Protein AF-A0A7K1LB92-F1 (afdb_monomer_lite)

Foldseek 3Di:
DWQVVVQPDFFLFWKAFPVRFIWTFLDDDDQWTWTAHPVLDIDIDNTGPIDGDPDLAAADDQFDPPDAAKEKEKHFYTPVQLVVCVVPDVPSSSQRNWIFIFIDHNRGTDHTPGTDPPPPQHSDPVSRLVVNVVVCVVVVHHYDYRPPDD

Organism: NCBI:txid2678616

Radius of gyration: 15.6 Å; chains: 1; bounding box: 41×32×36 Å

pLDDT: mean 86.42, std 10.8, range [35.28, 98.0]

Sequence (150 aa):
MDLQDLKQLPEGTQLRTTKKEIVTLAGFVRSVVIVRHADGGTREYRSVSLHHVTDVHPLITRERAGLTGHTVTVERVGRDAARQFAGTVPNWEGLIGRLAVVERTDGRLGKVCDVAGVNGLGDGEDDVVFAASSVACAYGARYVPTGTLT

Structure (mmCIF, N/CA/C/O backbone):
data_AF-A0A7K1LB92-F1
#
_entry.id   AF-A0A7K1LB92-F1
#
loop_
_atom_site.group_PDB
_atom_site.id
_atom_site.type_symbol
_atom_site.label_atom_id
_atom_site.label_alt_id
_atom_site.label_comp_id
_atom_site.label_asym_id
_atom_site.label_entity_id
_atom_site.label_seq_id
_atom_site.pdbx_PDB_ins_code
_atom_site.Cartn_x
_atom_site.Cartn_y
_atom_site.Cartn_z
_atom_site.occupancy
_atom_site.B_iso_or_equiv
_atom_site.auth_seq_id
_atom_site.auth_comp_id
_atom_site.auth_asym_id
_atom_site.auth_atom_id
_atom_site.pdbx_PDB_model_num
ATOM 1 N N . MET A 1 1 ? 23.064 -5.788 1.036 1.00 74.00 1 MET A N 1
ATOM 2 C CA . MET A 1 1 ? 22.560 -7.114 1.442 1.00 74.00 1 MET A CA 1
ATOM 3 C C . MET A 1 1 ? 22.771 -8.074 0.285 1.00 74.00 1 MET A C 1
ATOM 5 O O . MET A 1 1 ? 23.019 -7.592 -0.823 1.00 74.00 1 MET A O 1
ATOM 9 N N . ASP A 1 2 ? 22.747 -9.379 0.522 1.00 79.69 2 ASP A N 1
ATOM 10 C CA . ASP A 1 2 ? 22.884 -10.355 -0.559 1.00 79.69 2 ASP A CA 1
ATOM 11 C C . ASP A 1 2 ? 21.525 -10.695 -1.209 1.00 79.69 2 ASP A C 1
ATOM 13 O O . ASP A 1 2 ? 20.481 -10.126 -0.876 1.00 79.69 2 ASP A O 1
ATOM 17 N N . LEU A 1 3 ? 21.531 -11.589 -2.201 1.00 79.88 3 LEU A N 1
ATOM 18 C CA . LEU A 1 3 ? 20.306 -12.000 -2.893 1.00 79.88 3 LEU A CA 1
ATOM 19 C C . LEU A 1 3 ? 19.349 -12.795 -1.986 1.00 79.88 3 LEU A C 1
ATOM 21 O O . LEU A 1 3 ? 18.140 -12.749 -2.208 1.00 79.88 3 LEU A O 1
ATOM 25 N N . GLN A 1 4 ? 19.863 -13.545 -1.010 1.00 82.75 4 GLN A N 1
ATOM 26 C CA . GLN A 1 4 ? 19.035 -14.321 -0.086 1.00 82.75 4 GLN A CA 1
ATOM 27 C C . GLN A 1 4 ? 18.314 -13.399 0.889 1.00 82.75 4 GLN A C 1
ATOM 29 O O . GLN A 1 4 ? 17.116 -13.578 1.099 1.00 82.75 4 GLN A O 1
ATOM 34 N N . ASP A 1 5 ? 18.998 -12.370 1.387 1.00 83.44 5 ASP A N 1
ATOM 35 C CA . ASP A 1 5 ? 18.387 -11.338 2.218 1.00 83.44 5 ASP A CA 1
ATOM 36 C C . ASP A 1 5 ? 17.255 -10.628 1.457 1.00 83.44 5 ASP A C 1
ATOM 38 O O . ASP A 1 5 ? 16.163 -10.433 1.990 1.00 83.44 5 ASP A O 1
ATOM 42 N N . LEU A 1 6 ? 17.485 -10.267 0.185 1.00 82.25 6 LEU A N 1
ATOM 43 C CA . LEU A 1 6 ? 16.469 -9.614 -0.650 1.00 82.25 6 LEU A CA 1
ATOM 44 C C . LEU A 1 6 ? 15.226 -10.489 -0.827 1.00 82.25 6 LEU A C 1
ATOM 46 O O . LEU A 1 6 ? 14.116 -9.967 -0.796 1.00 82.25 6 LEU A O 1
ATOM 50 N N . LYS A 1 7 ? 15.390 -11.808 -0.986 1.00 84.31 7 LYS A N 1
ATOM 51 C CA . LYS A 1 7 ? 14.270 -12.751 -1.151 1.00 84.31 7 LYS A CA 1
ATOM 52 C C . LYS A 1 7 ? 13.363 -12.854 0.073 1.00 84.31 7 LYS A C 1
ATOM 54 O O . LYS A 1 7 ? 12.235 -13.312 -0.072 1.00 84.31 7 LYS A O 1
ATOM 59 N N . GLN A 1 8 ? 13.841 -12.448 1.249 1.00 86.31 8 GLN A N 1
ATOM 60 C CA . GLN A 1 8 ? 13.019 -12.380 2.460 1.00 86.31 8 GLN A CA 1
ATOM 61 C C . GLN A 1 8 ? 12.187 -11.096 2.530 1.00 86.31 8 GLN A C 1
ATOM 63 O O . GLN A 1 8 ? 11.262 -11.009 3.337 1.00 86.31 8 GLN A O 1
ATOM 68 N N . LEU A 1 9 ? 12.502 -10.090 1.708 1.00 86.62 9 LEU A N 1
ATOM 69 C CA . LEU A 1 9 ? 11.738 -8.855 1.680 1.00 86.62 9 LEU A CA 1
ATOM 70 C C . LEU A 1 9 ? 10.450 -9.043 0.871 1.00 86.62 9 LEU A C 1
ATOM 72 O O . LEU A 1 9 ? 10.479 -9.598 -0.231 1.00 86.62 9 LEU A O 1
ATOM 76 N N . PRO A 1 10 ? 9.314 -8.537 1.370 1.00 88.12 10 PRO A N 1
ATOM 77 C CA . PRO A 1 10 ? 8.074 -8.542 0.612 1.00 88.12 10 PRO A CA 1
ATOM 78 C C . PRO A 1 10 ? 8.157 -7.619 -0.611 1.00 88.12 10 PRO A C 1
ATOM 80 O O . PRO A 1 10 ? 8.810 -6.573 -0.599 1.00 88.12 10 PRO A O 1
ATOM 83 N N . GLU A 1 11 ? 7.436 -7.965 -1.674 1.00 88.69 11 GLU A N 1
ATOM 84 C CA . GLU A 1 11 ? 7.243 -7.052 -2.802 1.00 88.69 11 GLU A CA 1
ATOM 85 C C . GLU A 1 11 ? 6.529 -5.764 -2.369 1.00 88.69 11 GLU A C 1
ATOM 87 O O . GLU A 1 11 ? 5.696 -5.769 -1.462 1.00 88.69 11 GLU A O 1
ATOM 92 N N . GLY A 1 12 ? 6.854 -4.650 -3.024 1.00 87.06 12 GLY A N 1
ATOM 93 C CA . GLY A 1 12 ? 6.447 -3.312 -2.591 1.00 87.06 12 GLY A CA 1
ATOM 94 C C . GLY A 1 12 ? 7.418 -2.674 -1.589 1.00 87.06 12 GLY A C 1
ATOM 95 O O . GLY A 1 12 ? 7.255 -1.508 -1.235 1.00 87.06 12 GLY A O 1
ATOM 96 N N . THR A 1 13 ? 8.441 -3.404 -1.128 1.00 88.00 13 THR A N 1
ATOM 97 C CA . THR A 1 13 ? 9.513 -2.842 -0.291 1.00 88.00 13 THR A CA 1
ATOM 98 C C . THR A 1 13 ? 10.335 -1.821 -1.071 1.00 88.00 13 THR A C 1
ATOM 100 O O . THR A 1 13 ? 10.787 -2.112 -2.180 1.00 88.00 13 THR A O 1
ATOM 103 N N . GLN A 1 14 ? 10.583 -0.650 -0.480 1.00 87.44 14 GLN A N 1
ATOM 104 C CA . GLN A 1 14 ? 11.520 0.314 -1.047 1.00 87.44 14 GLN A CA 1
ATOM 105 C C . GLN A 1 14 ? 12.972 -0.119 -0.820 1.00 87.44 14 GLN A C 1
ATOM 107 O O . GLN A 1 14 ? 13.399 -0.470 0.282 1.00 87.44 14 GLN A O 1
ATOM 112 N N . LEU A 1 15 ? 13.747 -0.056 -1.892 1.00 86.56 15 LEU A N 1
ATOM 113 C CA . LEU A 1 15 ? 15.166 -0.357 -1.940 1.00 86.56 15 LEU A CA 1
ATOM 114 C C . LEU A 1 15 ? 15.916 0.860 -2.475 1.00 86.56 15 LEU A C 1
ATOM 116 O O . LEU A 1 15 ? 15.406 1.621 -3.294 1.00 86.56 15 LEU A O 1
ATOM 120 N N . ARG A 1 16 ? 17.165 1.019 -2.050 1.00 85.50 16 ARG A N 1
ATOM 121 C CA . ARG A 1 16 ? 18.080 2.035 -2.565 1.00 85.50 16 ARG A CA 1
ATOM 122 C C . ARG A 1 16 ? 19.151 1.388 -3.422 1.00 85.50 16 ARG A C 1
ATOM 124 O O . ARG A 1 16 ? 19.831 0.464 -2.972 1.00 85.50 16 ARG A O 1
ATOM 131 N N . THR A 1 17 ? 19.316 1.897 -4.639 1.00 82.19 17 THR A N 1
ATOM 132 C CA . THR A 1 17 ? 20.413 1.514 -5.536 1.00 82.19 17 THR A CA 1
ATOM 133 C C . THR A 1 17 ? 21.722 2.184 -5.110 1.00 82.19 17 THR A C 1
ATOM 135 O O . THR A 1 17 ? 21.734 3.162 -4.361 1.00 82.19 17 THR A O 1
ATOM 138 N N . THR A 1 18 ? 22.856 1.716 -5.633 1.00 78.31 18 THR A N 1
ATOM 139 C CA . THR A 1 18 ? 24.170 2.352 -5.404 1.00 78.31 18 THR A CA 1
ATOM 140 C C . THR A 1 18 ? 24.257 3.775 -5.961 1.00 78.31 18 THR A C 1
ATOM 142 O O . THR A 1 18 ? 25.038 4.583 -5.465 1.00 78.31 18 THR A O 1
ATOM 145 N N . LYS A 1 19 ? 23.410 4.116 -6.941 1.00 82.69 19 LYS A N 1
ATOM 146 C CA . LYS A 1 19 ? 23.237 5.482 -7.458 1.00 82.69 19 LYS A CA 1
ATOM 147 C C . LYS A 1 19 ? 22.337 6.351 -6.571 1.00 82.69 19 LYS A C 1
ATOM 149 O O . LYS A 1 19 ? 22.018 7.471 -6.947 1.00 82.69 19 LYS A O 1
ATOM 154 N N . LYS A 1 20 ? 21.953 5.848 -5.391 1.00 80.12 20 LYS A N 1
ATOM 155 C CA . LYS A 1 20 ? 21.035 6.475 -4.428 1.00 80.12 20 LYS A CA 1
ATOM 156 C C . L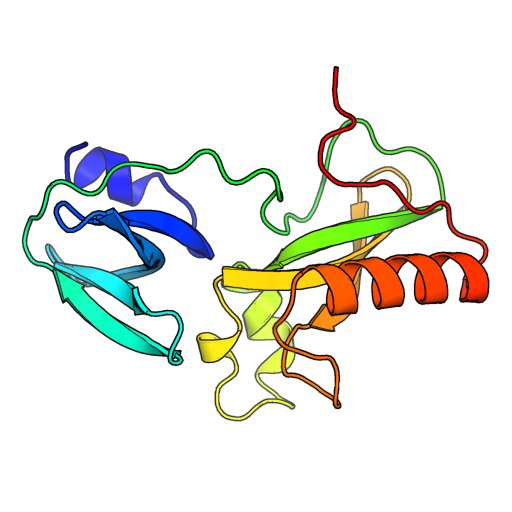YS A 1 20 ? 19.608 6.666 -4.951 1.00 80.12 20 LYS A C 1
ATOM 158 O O . LYS A 1 20 ? 18.836 7.395 -4.337 1.00 80.12 20 LYS A O 1
ATOM 163 N N . GLU A 1 21 ? 19.238 5.983 -6.030 1.00 83.06 21 GLU A N 1
ATOM 164 C CA . GLU A 1 21 ? 17.861 5.978 -6.528 1.00 83.06 21 GLU A CA 1
ATOM 165 C C . GLU A 1 21 ? 17.000 5.098 -5.617 1.00 83.06 21 GLU A C 1
ATOM 167 O O . GLU A 1 21 ? 17.440 4.022 -5.200 1.00 83.06 21 GLU A O 1
ATOM 172 N N . ILE A 1 22 ? 15.782 5.549 -5.318 1.00 84.12 22 ILE A N 1
ATOM 173 C CA . ILE A 1 22 ? 14.775 4.740 -4.633 1.00 84.12 22 ILE A CA 1
ATOM 174 C C . ILE A 1 22 ? 13.999 3.959 -5.689 1.00 84.12 22 ILE A C 1
ATOM 176 O O . ILE A 1 22 ? 13.482 4.529 -6.649 1.00 84.12 22 ILE A O 1
ATOM 180 N N . VAL A 1 23 ? 13.948 2.645 -5.518 1.00 86.62 23 VAL A N 1
ATOM 181 C CA . VAL A 1 23 ? 13.220 1.710 -6.376 1.00 86.62 23 VAL A CA 1
ATOM 182 C C . VAL A 1 23 ? 12.363 0.798 -5.509 1.00 86.62 23 VAL A C 1
ATOM 184 O O . VAL A 1 23 ? 12.619 0.631 -4.322 1.00 86.62 23 VAL A O 1
ATOM 187 N N . THR A 1 24 ? 11.349 0.181 -6.094 1.00 89.25 24 THR A N 1
ATOM 188 C CA . THR A 1 24 ? 10.462 -0.755 -5.397 1.00 89.25 24 THR A CA 1
ATOM 189 C C . THR A 1 24 ? 10.815 -2.185 -5.776 1.00 89.25 24 THR A C 1
ATOM 191 O O . THR A 1 24 ? 10.948 -2.484 -6.959 1.00 89.25 24 THR A O 1
ATOM 194 N N . LEU A 1 25 ? 10.919 -3.098 -4.812 1.00 88.31 25 LEU A N 1
ATOM 195 C CA . LEU A 1 25 ? 11.026 -4.529 -5.089 1.00 88.31 25 LEU A CA 1
ATOM 196 C C . LEU A 1 25 ? 9.742 -5.029 -5.764 1.00 88.31 25 LEU A C 1
ATOM 198 O O . LEU A 1 25 ? 8.670 -4.996 -5.163 1.00 88.31 25 LEU A O 1
ATOM 202 N N . ALA A 1 26 ? 9.851 -5.503 -7.002 1.00 87.25 26 ALA A N 1
ATOM 203 C CA . ALA A 1 26 ? 8.722 -6.002 -7.786 1.00 87.25 26 ALA A CA 1
ATOM 204 C C . ALA A 1 26 ? 8.697 -7.534 -7.902 1.00 87.25 26 ALA A C 1
ATOM 206 O O . ALA A 1 26 ? 7.697 -8.089 -8.347 1.00 87.25 26 ALA A O 1
ATOM 207 N N . GLY A 1 27 ? 9.780 -8.215 -7.515 1.00 87.31 27 GLY A N 1
ATOM 208 C CA . GLY A 1 27 ? 9.832 -9.671 -7.427 1.00 87.31 27 GLY A CA 1
ATOM 209 C C . GLY A 1 27 ? 11.189 -10.250 -7.814 1.00 87.31 27 GLY A C 1
ATOM 210 O O . GLY A 1 27 ? 12.204 -9.551 -7.861 1.00 87.31 27 GLY A O 1
ATOM 211 N N . PHE A 1 28 ? 11.193 -11.550 -8.108 1.00 86.31 28 PHE A N 1
ATOM 212 C CA . PHE A 1 28 ? 12.392 -12.306 -8.463 1.00 86.31 28 PHE A CA 1
ATOM 213 C C . PHE A 1 28 ? 12.119 -13.272 -9.612 1.00 86.31 28 PHE A C 1
ATOM 215 O O . PHE A 1 28 ? 11.088 -13.941 -9.641 1.00 86.31 28 PHE A O 1
ATOM 222 N N . VAL A 1 29 ? 13.095 -13.424 -10.508 1.00 83.75 29 VAL A N 1
ATOM 223 C CA . VAL A 1 29 ? 13.119 -14.490 -11.518 1.00 83.75 29 VAL A CA 1
ATOM 224 C C . VAL A 1 29 ? 14.479 -15.172 -11.470 1.00 83.75 29 VAL A C 1
ATOM 226 O O . VAL A 1 29 ? 15.503 -14.579 -11.794 1.00 83.75 29 VAL A O 1
ATOM 229 N N . ARG A 1 30 ? 14.509 -16.449 -11.070 1.00 82.75 30 ARG A N 1
ATOM 230 C CA . ARG A 1 30 ? 15.749 -17.228 -10.883 1.00 82.75 30 ARG A CA 1
ATOM 231 C C . ARG A 1 30 ? 16.736 -16.511 -9.940 1.00 82.75 30 ARG A C 1
ATOM 233 O O . ARG A 1 30 ? 16.515 -16.463 -8.730 1.00 82.75 30 ARG A O 1
ATOM 240 N N . SER A 1 31 ? 17.824 -15.977 -10.490 1.00 81.88 31 SER A N 1
ATOM 241 C CA . SER A 1 31 ? 18.875 -15.227 -9.796 1.00 81.88 31 SER A CA 1
ATOM 242 C C . SER A 1 31 ? 18.828 -13.723 -10.103 1.00 81.88 31 SER A C 1
ATOM 244 O O . SER A 1 31 ? 19.832 -13.036 -9.958 1.00 81.88 31 SER A O 1
ATOM 246 N N . VAL A 1 32 ? 17.690 -13.224 -10.587 1.00 84.88 32 VAL A N 1
ATOM 247 C CA . VAL A 1 32 ? 17.480 -11.833 -10.995 1.00 84.88 32 VAL A CA 1
ATOM 248 C C . VAL A 1 32 ? 16.449 -11.188 -10.081 1.00 84.88 32 VAL A C 1
ATOM 250 O O . VAL A 1 32 ? 15.380 -11.751 -9.846 1.00 84.88 32 VAL A O 1
ATOM 253 N N . VAL A 1 33 ? 16.775 -10.001 -9.580 1.00 87.00 33 VAL A N 1
ATOM 254 C CA . VAL A 1 33 ? 15.861 -9.128 -8.842 1.00 87.00 33 VAL A CA 1
ATOM 255 C C . VAL A 1 33 ? 15.153 -8.227 -9.837 1.00 87.00 33 VAL A C 1
ATOM 257 O O . VAL A 1 33 ? 15.807 -7.577 -10.654 1.00 87.00 33 VAL A O 1
ATOM 260 N N . ILE A 1 34 ? 13.831 -8.170 -9.762 1.00 88.25 34 ILE A N 1
ATOM 261 C CA . ILE A 1 34 ? 13.028 -7.231 -10.536 1.00 88.25 34 ILE A CA 1
ATOM 262 C C . ILE A 1 34 ? 12.699 -6.064 -9.617 1.00 88.25 34 ILE A C 1
ATOM 264 O O . ILE A 1 34 ? 12.129 -6.248 -8.540 1.00 88.25 34 ILE A O 1
ATOM 268 N N . VAL A 1 35 ? 13.049 -4.856 -10.042 1.00 88.75 35 VAL A N 1
ATOM 269 C CA . VAL A 1 35 ? 12.669 -3.625 -9.346 1.00 88.75 35 VAL A CA 1
ATOM 270 C C . VAL A 1 35 ? 11.825 -2.749 -10.258 1.00 88.75 35 VAL A C 1
ATOM 272 O O . VAL A 1 35 ? 11.955 -2.805 -11.480 1.00 88.75 35 VAL A O 1
ATOM 275 N N . ARG A 1 36 ? 10.968 -1.928 -9.661 1.00 87.94 36 ARG A N 1
ATOM 276 C CA . ARG A 1 36 ? 10.161 -0.916 -10.334 1.00 87.94 36 ARG A CA 1
ATOM 277 C C . ARG A 1 36 ? 10.673 0.475 -9.979 1.00 87.94 36 ARG A C 1
ATOM 279 O O . ARG A 1 36 ? 10.925 0.766 -8.810 1.00 87.94 36 ARG A O 1
ATOM 286 N N . HIS A 1 37 ? 10.837 1.315 -10.988 1.00 83.62 37 HIS A N 1
ATOM 287 C CA . HIS A 1 37 ? 11.217 2.715 -10.849 1.00 83.62 37 HIS A CA 1
ATOM 288 C C . HIS A 1 37 ? 9.981 3.598 -10.626 1.00 83.62 37 HIS A C 1
ATOM 290 O O . HIS A 1 37 ? 8.848 3.167 -10.834 1.00 83.62 37 HIS A O 1
ATOM 296 N N . ALA A 1 38 ? 10.202 4.844 -10.200 1.00 72.69 38 ALA A N 1
ATOM 297 C CA . ALA A 1 38 ? 9.127 5.811 -9.967 1.00 72.69 38 ALA A CA 1
ATOM 298 C C . ALA A 1 38 ? 8.288 6.103 -11.229 1.00 72.69 38 ALA A C 1
ATOM 300 O O . ALA A 1 38 ? 7.109 6.413 -11.118 1.00 72.69 38 ALA A O 1
ATOM 301 N N . ASP A 1 39 ? 8.867 5.937 -12.422 1.00 74.81 39 ASP A N 1
ATOM 302 C CA . ASP A 1 39 ? 8.174 6.063 -13.713 1.00 74.81 39 ASP A CA 1
ATOM 303 C C . ASP A 1 39 ? 7.263 4.861 -14.052 1.00 74.81 39 ASP A C 1
ATOM 305 O O . ASP A 1 39 ? 6.639 4.825 -15.110 1.00 74.81 39 ASP A O 1
ATOM 309 N N . GL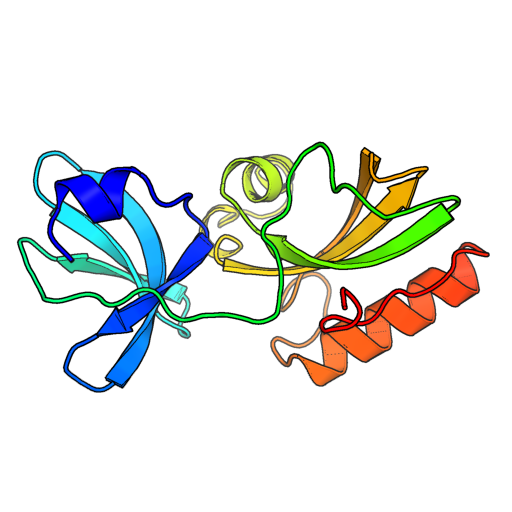Y A 1 40 ? 7.189 3.859 -13.169 1.00 73.06 40 GLY A N 1
ATOM 310 C CA . GLY A 1 40 ? 6.427 2.628 -13.367 1.00 73.06 40 GLY A CA 1
ATOM 311 C C . GLY A 1 40 ? 7.152 1.563 -14.196 1.00 73.06 40 GLY A C 1
ATOM 312 O O . GLY A 1 40 ? 6.679 0.426 -14.260 1.00 73.06 40 GLY A O 1
ATOM 313 N N . GLY A 1 41 ? 8.309 1.882 -14.778 1.00 82.75 41 GLY A N 1
ATOM 314 C CA . GLY A 1 41 ? 9.135 0.952 -15.535 1.00 82.75 41 GLY A CA 1
ATOM 315 C C . GLY A 1 41 ? 9.811 -0.083 -14.637 1.00 82.75 41 GLY A C 1
ATOM 316 O O . GLY A 1 41 ? 10.282 0.222 -13.540 1.00 82.75 41 GLY A O 1
ATOM 317 N N . THR A 1 42 ? 9.890 -1.328 -15.103 1.00 87.31 42 THR A N 1
ATOM 318 C CA . THR A 1 42 ? 10.594 -2.407 -14.397 1.00 87.31 42 THR A CA 1
ATOM 319 C C . THR A 1 42 ? 11.975 -2.655 -14.986 1.00 87.31 42 THR A C 1
ATOM 321 O O . THR A 1 42 ? 12.155 -2.621 -16.204 1.00 87.31 42 THR A O 1
ATOM 324 N N . ARG A 1 43 ? 12.952 -2.963 -14.132 1.00 87.19 43 ARG A N 1
ATOM 325 C CA . ARG A 1 43 ? 14.299 -3.372 -14.538 1.00 87.19 43 ARG A CA 1
ATOM 326 C C . ARG A 1 43 ? 14.770 -4.600 -13.776 1.00 87.19 43 ARG A C 1
ATOM 328 O O . ARG A 1 43 ? 14.430 -4.813 -12.615 1.00 87.19 43 ARG A O 1
ATOM 335 N N . GLU A 1 44 ? 15.597 -5.377 -14.459 1.00 87.81 44 GLU A N 1
ATOM 336 C CA . GLU A 1 44 ? 16.216 -6.596 -13.960 1.00 87.81 44 GLU A CA 1
ATOM 337 C C . GLU A 1 44 ? 17.644 -6.339 -13.471 1.00 87.81 44 GLU A C 1
ATOM 339 O O . GLU A 1 44 ? 18.465 -5.743 -14.170 1.00 87.81 44 GLU A O 1
ATOM 344 N N . TYR A 1 45 ? 17.966 -6.847 -12.284 1.00 77.50 45 TYR A N 1
ATOM 345 C CA . TYR A 1 45 ? 19.276 -6.722 -11.657 1.00 77.50 45 TYR A CA 1
ATOM 346 C C . TYR A 1 45 ? 19.799 -8.105 -11.261 1.00 77.50 45 TYR A C 1
ATOM 348 O O . TYR A 1 45 ? 19.198 -8.803 -10.448 1.00 77.50 45 TYR A O 1
ATOM 356 N N . ARG A 1 46 ? 20.936 -8.518 -11.835 1.00 70.31 46 ARG A N 1
ATOM 357 C CA . ARG A 1 46 ? 21.543 -9.846 -11.590 1.00 70.31 46 ARG A CA 1
ATOM 358 C C . ARG A 1 46 ? 22.302 -9.947 -10.267 1.00 70.31 46 ARG A C 1
ATOM 360 O O . ARG A 1 46 ? 22.401 -11.028 -9.705 1.00 70.31 46 ARG A O 1
ATOM 367 N N . SER A 1 47 ? 22.828 -8.829 -9.782 1.00 61.31 47 SER A N 1
ATOM 368 C CA . SER A 1 47 ? 23.468 -8.696 -8.471 1.00 61.31 47 SER A CA 1
ATOM 369 C C . SER A 1 47 ? 23.917 -7.246 -8.325 1.00 61.31 47 SER A C 1
ATOM 371 O O . SER A 1 47 ? 24.899 -6.839 -8.945 1.00 61.31 47 SER A O 1
ATOM 373 N N . VAL A 1 48 ? 23.199 -6.437 -7.555 1.00 57.81 48 VAL A N 1
ATOM 374 C CA . VAL A 1 48 ? 23.678 -5.104 -7.170 1.00 57.81 48 VAL A CA 1
ATOM 375 C C . VAL A 1 48 ? 23.375 -4.913 -5.696 1.00 57.81 48 VAL A C 1
ATOM 377 O O . VAL A 1 48 ? 22.356 -5.404 -5.214 1.00 57.81 48 VAL A O 1
ATOM 380 N N . SER A 1 49 ? 24.273 -4.216 -4.998 1.00 64.94 49 SER A N 1
ATOM 381 C CA . SER A 1 49 ? 24.131 -3.784 -3.610 1.00 64.94 49 SER A CA 1
ATOM 382 C C . SER A 1 49 ? 22.889 -2.905 -3.451 1.00 64.94 49 SER A C 1
ATOM 384 O O . SER A 1 49 ? 22.955 -1.679 -3.503 1.00 64.94 49 SER A O 1
ATOM 386 N N . LEU A 1 50 ? 21.736 -3.553 -3.322 1.00 68.19 50 LEU A N 1
ATOM 387 C CA . LEU A 1 50 ? 20.491 -2.939 -2.910 1.00 68.19 50 LEU A CA 1
ATOM 388 C C . LEU A 1 50 ? 20.501 -2.887 -1.384 1.00 68.19 50 LEU A C 1
ATOM 390 O O . LEU A 1 50 ? 20.896 -3.838 -0.697 1.00 68.19 50 LEU A O 1
ATOM 394 N N . HIS A 1 51 ? 20.114 -1.732 -0.866 1.00 71.44 51 HIS A N 1
ATOM 395 C CA . HIS A 1 51 ? 19.982 -1.496 0.561 1.00 71.44 51 HIS A CA 1
ATOM 396 C C . HIS A 1 51 ? 18.506 -1.300 0.871 1.00 71.44 51 HIS A C 1
ATOM 398 O O . HIS A 1 51 ? 17.835 -0.539 0.176 1.00 71.44 51 HIS A O 1
ATOM 404 N N . HIS A 1 52 ? 18.003 -1.974 1.903 1.00 69.44 52 HIS A N 1
ATOM 405 C CA . HIS A 1 52 ? 16.676 -1.671 2.422 1.00 69.44 52 HIS A CA 1
ATOM 406 C C . HIS A 1 52 ? 16.643 -0.211 2.881 1.00 69.44 52 HIS A C 1
ATOM 408 O O . HIS A 1 52 ? 17.566 0.259 3.552 1.00 69.44 52 HIS A O 1
ATOM 414 N N . VAL A 1 53 ? 15.601 0.508 2.481 1.00 71.56 53 VAL A N 1
ATOM 415 C CA . VAL A 1 53 ? 15.329 1.854 2.974 1.00 71.56 53 VAL A CA 1
ATOM 416 C C . VAL A 1 53 ? 14.278 1.715 4.048 1.00 71.56 53 VAL A C 1
ATOM 418 O O . VAL A 1 53 ? 13.234 1.120 3.799 1.00 71.56 53 VAL A O 1
ATOM 421 N N . THR A 1 54 ? 14.542 2.272 5.227 1.00 66.31 54 THR A N 1
ATOM 422 C CA . THR A 1 54 ? 13.489 2.465 6.220 1.00 66.31 54 THR A CA 1
ATOM 423 C C . THR A 1 54 ? 12.512 3.484 5.653 1.00 66.31 54 THR A C 1
ATOM 425 O O . THR A 1 54 ? 12.725 4.689 5.751 1.00 66.31 54 THR A O 1
ATOM 428 N N . ASP A 1 55 ? 11.492 2.986 4.972 1.00 71.56 55 ASP A N 1
ATOM 429 C CA . ASP A 1 55 ? 10.354 3.773 4.544 1.00 71.56 55 ASP A CA 1
ATOM 430 C C . ASP A 1 55 ? 9.356 3.802 5.703 1.00 71.56 55 ASP A C 1
ATOM 432 O O . ASP A 1 55 ? 9.099 2.787 6.357 1.00 71.56 55 ASP A O 1
ATOM 436 N N . VAL A 1 56 ? 8.868 5.001 6.000 1.00 80.88 56 VAL A N 1
ATOM 437 C CA . VAL A 1 56 ? 8.019 5.269 7.156 1.00 80.88 56 VAL A CA 1
ATOM 438 C C . VAL A 1 56 ? 6.673 4.563 7.025 1.00 80.88 56 VAL A C 1
ATOM 440 O O . VAL A 1 56 ? 6.098 4.160 8.037 1.00 80.88 56 VAL A O 1
ATOM 443 N N . HIS A 1 57 ? 6.188 4.352 5.797 1.00 88.62 57 HIS A N 1
ATOM 444 C CA . HIS A 1 57 ? 4.903 3.701 5.551 1.00 88.62 57 HIS A CA 1
ATOM 445 C C . HIS A 1 57 ? 5.032 2.176 5.721 1.00 88.62 57 HIS A C 1
ATOM 447 O O . HIS A 1 57 ? 6.000 1.575 5.262 1.00 88.62 57 HIS A O 1
ATOM 453 N N . PRO A 1 58 ? 4.106 1.478 6.387 1.00 89.56 58 PRO A N 1
ATOM 454 C CA . PRO A 1 58 ? 4.133 0.017 6.408 1.00 89.56 58 PRO A CA 1
ATOM 455 C C . PRO A 1 58 ? 3.568 -0.549 5.099 1.00 89.56 58 PRO A C 1
ATOM 457 O O . PRO A 1 58 ? 2.852 0.138 4.376 1.00 89.56 58 PRO A O 1
ATOM 460 N N . LEU A 1 59 ? 3.870 -1.810 4.785 1.00 92.06 59 LEU A N 1
ATOM 461 C CA . LEU A 1 59 ? 3.184 -2.529 3.705 1.00 92.06 59 LEU A CA 1
ATOM 462 C C . LEU A 1 59 ? 1.794 -2.979 4.151 1.00 92.06 59 LEU A C 1
ATOM 464 O O . LEU A 1 59 ? 1.612 -3.388 5.298 1.00 92.06 59 LEU A O 1
ATOM 468 N N . ILE A 1 60 ? 0.846 -2.988 3.214 1.00 94.25 60 ILE A N 1
ATOM 469 C CA . ILE A 1 60 ? -0.497 -3.511 3.448 1.00 94.25 60 ILE A CA 1
ATOM 470 C C . ILE A 1 60 ? -0.424 -5.006 3.728 1.00 94.25 60 ILE A C 1
ATOM 472 O O . ILE A 1 60 ? -0.170 -5.826 2.843 1.00 94.25 60 ILE A O 1
ATOM 476 N N . THR A 1 61 ? -0.721 -5.353 4.971 1.00 92.56 61 THR A N 1
ATOM 477 C CA . THR A 1 61 ? -0.902 -6.720 5.456 1.00 92.56 61 THR A CA 1
ATOM 478 C C . THR A 1 61 ? -2.324 -6.917 5.975 1.00 92.56 61 THR A C 1
ATOM 480 O O . THR A 1 61 ? -3.029 -5.956 6.311 1.00 92.56 61 THR A O 1
ATOM 483 N N . ARG A 1 62 ? -2.746 -8.185 6.083 1.00 93.62 62 ARG A N 1
ATOM 484 C CA . ARG A 1 62 ? -4.062 -8.555 6.635 1.00 93.62 62 ARG A CA 1
ATOM 485 C C . ARG A 1 62 ? -4.286 -8.003 8.042 1.00 93.62 62 ARG A C 1
ATOM 487 O O . ARG A 1 62 ? -5.383 -7.549 8.342 1.00 93.62 62 ARG A O 1
ATOM 494 N N . GLU A 1 63 ? -3.249 -8.006 8.872 1.00 93.94 63 GLU A N 1
ATOM 495 C CA . GLU A 1 63 ? -3.293 -7.486 10.238 1.00 93.94 63 GLU A CA 1
ATOM 496 C C . GLU A 1 63 ? -2.146 -6.509 10.482 1.00 93.94 63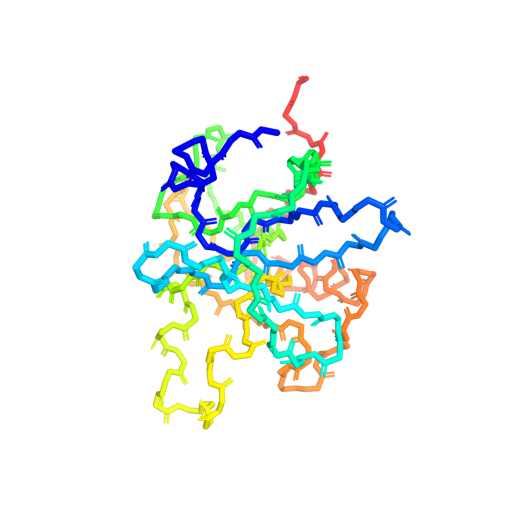 GLU A C 1
ATOM 498 O O . GLU A 1 63 ? -1.026 -6.715 10.005 1.00 93.94 63 GLU A O 1
ATOM 503 N N . ARG A 1 64 ? -2.439 -5.456 11.245 1.00 91.75 64 ARG A N 1
ATOM 504 C CA . ARG A 1 64 ? -1.482 -4.470 11.739 1.00 91.75 64 ARG A CA 1
ATOM 505 C C . ARG A 1 64 ? -1.705 -4.278 13.235 1.00 91.75 64 ARG A C 1
ATOM 507 O O . ARG A 1 64 ? -2.724 -3.730 13.650 1.00 91.75 64 ARG A O 1
ATOM 514 N N . ALA A 1 65 ? -0.751 -4.749 14.032 1.00 89.88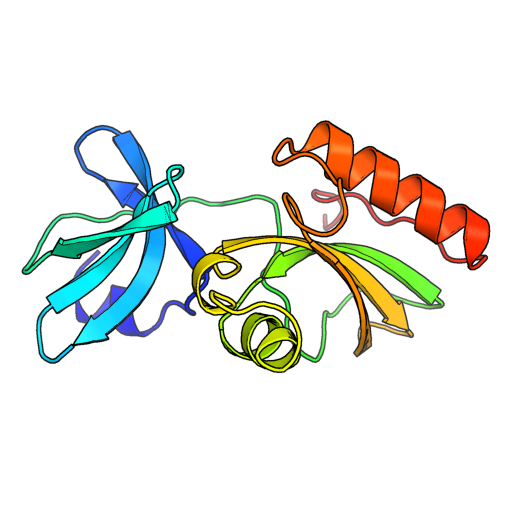 65 ALA A N 1
ATOM 515 C CA . ALA A 1 65 ? -0.811 -4.639 15.484 1.00 89.88 65 ALA A CA 1
ATOM 516 C C . ALA A 1 65 ? -0.800 -3.169 15.945 1.00 89.88 65 ALA A C 1
ATOM 518 O O . ALA A 1 65 ? -0.279 -2.291 15.256 1.00 89.88 65 ALA A O 1
ATOM 519 N N . GLY A 1 66 ? -1.363 -2.911 17.127 1.00 90.06 66 GLY A N 1
ATOM 520 C CA . GLY A 1 66 ? -1.352 -1.586 17.759 1.00 90.06 66 GLY A CA 1
ATOM 521 C C . GLY A 1 66 ? -2.437 -0.618 17.277 1.00 90.06 66 GLY A C 1
ATOM 522 O O . GLY A 1 66 ? -2.496 0.510 17.760 1.00 90.06 66 GLY A O 1
ATOM 523 N N . LEU A 1 67 ? -3.314 -1.038 16.362 1.00 94.00 67 LEU A N 1
ATOM 524 C CA . LEU A 1 67 ? -4.484 -0.261 15.957 1.00 94.00 67 LEU A CA 1
ATOM 525 C C . LEU A 1 67 ? -5.741 -0.792 16.647 1.00 94.00 67 LEU A C 1
ATOM 527 O O . LEU A 1 67 ? -6.002 -1.992 16.637 1.00 94.00 67 LEU A O 1
ATOM 531 N N . THR A 1 68 ? -6.529 0.116 17.214 1.00 94.94 68 THR A N 1
ATOM 532 C CA . THR A 1 68 ? -7.790 -0.181 17.900 1.00 94.94 68 THR A CA 1
ATOM 533 C C . THR A 1 68 ? -8.907 0.709 17.370 1.00 94.94 68 THR A C 1
ATOM 535 O O . THR A 1 68 ? -8.679 1.878 17.028 1.00 94.94 68 THR A O 1
ATOM 538 N N . GLY A 1 69 ? -10.111 0.144 17.306 1.00 96.69 69 GLY A N 1
ATOM 539 C CA . GLY A 1 69 ? -11.288 0.779 16.734 1.00 96.69 69 GLY A CA 1
ATOM 540 C C . GLY A 1 69 ? -11.219 0.906 15.212 1.00 96.69 69 GLY A C 1
ATOM 541 O O . GLY A 1 69 ? -10.420 0.254 14.534 1.00 96.69 69 GLY A O 1
ATOM 542 N N . HIS A 1 70 ? -12.082 1.766 14.677 1.00 97.75 70 HIS A N 1
ATOM 543 C CA . HIS A 1 70 ? -12.161 2.069 13.252 1.00 97.75 70 HIS A CA 1
ATOM 544 C C . HIS A 1 70 ? -11.135 3.139 12.881 1.00 97.75 70 HIS A C 1
ATOM 546 O O . HIS A 1 70 ? -11.157 4.257 13.404 1.00 97.75 70 HIS A O 1
ATOM 552 N N . THR A 1 71 ? -10.198 2.784 12.009 1.00 98.00 71 THR A N 1
ATOM 553 C CA . THR A 1 71 ? -9.047 3.622 11.667 1.00 98.00 71 THR A CA 1
ATOM 554 C C . THR A 1 71 ? -8.833 3.707 10.166 1.00 98.00 71 THR A C 1
ATOM 556 O O . THR A 1 71 ? -9.170 2.791 9.417 1.00 98.00 71 THR A O 1
ATOM 559 N N . VAL A 1 72 ? -8.234 4.812 9.734 1.00 97.81 72 VAL A N 1
ATOM 560 C CA . VAL A 1 72 ? -7.733 5.001 8.372 1.00 97.81 72 VAL A CA 1
ATOM 561 C C . VAL A 1 72 ? -6.246 5.320 8.447 1.00 97.81 72 VAL A C 1
ATOM 563 O O . VAL A 1 72 ? -5.807 6.067 9.319 1.00 97.81 72 VAL A O 1
ATOM 566 N N . THR A 1 73 ? -5.464 4.733 7.551 1.00 96.38 73 THR A N 1
ATOM 567 C CA . THR A 1 73 ? -3.996 4.810 7.521 1.00 96.38 73 THR A CA 1
ATOM 568 C C . THR A 1 73 ? -3.501 5.033 6.097 1.00 96.38 73 THR A C 1
ATOM 570 O O . THR A 1 73 ? -4.238 4.774 5.144 1.00 96.38 73 THR A O 1
ATOM 573 N N . VAL A 1 74 ? -2.253 5.483 5.957 1.00 95.75 74 VAL A N 1
ATOM 574 C CA . VAL A 1 74 ? -1.520 5.460 4.684 1.00 95.75 74 VAL A CA 1
ATOM 575 C C . VAL A 1 74 ? -0.504 4.323 4.727 1.00 95.75 74 VAL A C 1
ATOM 577 O O . VAL A 1 74 ? 0.254 4.196 5.690 1.00 95.75 74 VAL A O 1
ATOM 580 N N . GLU A 1 75 ? -0.527 3.458 3.715 1.00 94.56 75 GLU A N 1
ATOM 581 C CA . GLU A 1 75 ? 0.315 2.259 3.645 1.00 94.56 75 GLU A CA 1
ATOM 582 C C . GLU A 1 75 ? 0.758 1.976 2.202 1.00 94.56 75 GLU A C 1
ATOM 584 O O . GLU A 1 75 ? 0.132 2.432 1.246 1.00 94.56 75 GLU A O 1
ATOM 589 N N . ARG A 1 76 ? 1.830 1.197 2.025 1.00 93.00 76 ARG A N 1
ATOM 590 C CA . ARG A 1 76 ? 2.315 0.763 0.710 1.00 93.00 76 ARG A CA 1
ATOM 591 C C . ARG A 1 76 ? 1.578 -0.466 0.204 1.00 93.00 76 ARG A C 1
ATOM 593 O O . ARG A 1 76 ? 1.441 -1.472 0.900 1.00 93.00 76 ARG A O 1
ATOM 600 N N . VAL A 1 77 ? 1.219 -0.445 -1.069 1.00 92.50 77 VAL A N 1
ATOM 601 C CA . VAL A 1 77 ? 0.591 -1.568 -1.758 1.00 92.50 77 VAL A CA 1
ATOM 602 C C . VAL A 1 77 ? 1.614 -2.683 -2.017 1.00 92.50 77 VAL A C 1
ATOM 604 O O . VAL A 1 77 ? 2.568 -2.509 -2.773 1.00 92.50 77 VAL A O 1
ATOM 607 N N . GLY A 1 78 ? 1.399 -3.857 -1.423 1.00 90.00 78 GLY A N 1
ATOM 608 C CA . GLY A 1 78 ? 2.080 -5.100 -1.813 1.00 90.00 78 GLY A CA 1
ATOM 609 C C . GLY A 1 78 ? 1.367 -5.816 -2.970 1.00 90.00 78 GLY A C 1
ATOM 610 O O . GLY A 1 78 ? 0.261 -5.434 -3.357 1.00 90.00 78 GLY A O 1
ATOM 611 N N . ARG A 1 79 ? 1.959 -6.897 -3.500 1.00 87.50 79 ARG A N 1
ATOM 612 C CA . ARG A 1 79 ? 1.370 -7.688 -4.607 1.00 87.50 79 ARG A CA 1
ATOM 613 C C . ARG A 1 79 ? -0.047 -8.170 -4.310 1.00 87.50 79 ARG A C 1
ATOM 615 O O . ARG A 1 79 ? -0.922 -8.026 -5.159 1.00 87.50 79 ARG A O 1
ATOM 622 N N . ASP A 1 80 ? -0.279 -8.717 -3.120 1.00 88.25 80 ASP A N 1
ATOM 623 C CA . ASP A 1 80 ? -1.587 -9.271 -2.752 1.00 88.25 80 ASP A CA 1
ATOM 624 C C . ASP A 1 80 ? -2.683 -8.201 -2.734 1.00 88.25 80 ASP A C 1
ATOM 626 O O . ASP A 1 80 ? -3.790 -8.450 -3.210 1.00 88.25 80 ASP A O 1
ATOM 630 N N . ALA A 1 81 ? -2.366 -7.001 -2.236 1.00 90.50 81 ALA A N 1
ATOM 631 C CA . ALA A 1 81 ? -3.278 -5.862 -2.259 1.00 90.50 81 ALA A CA 1
ATOM 632 C C . ALA A 1 81 ? -3.502 -5.363 -3.695 1.00 90.50 81 ALA A C 1
ATOM 634 O O . ALA A 1 81 ? -4.643 -5.184 -4.109 1.00 90.50 81 ALA A O 1
ATOM 635 N N . ALA A 1 82 ? -2.435 -5.226 -4.491 1.00 89.94 82 ALA A N 1
ATOM 636 C CA . ALA A 1 82 ? -2.529 -4.808 -5.889 1.00 89.94 82 ALA A CA 1
ATOM 637 C C . ALA A 1 82 ? -3.395 -5.763 -6.726 1.00 89.94 82 ALA A C 1
ATOM 639 O O . ALA A 1 82 ? -4.184 -5.326 -7.562 1.00 89.94 82 ALA A O 1
ATOM 640 N N . ARG A 1 83 ? -3.298 -7.076 -6.480 1.00 89.38 83 ARG A N 1
ATOM 641 C CA . ARG A 1 83 ? -4.035 -8.101 -7.231 1.00 89.38 83 ARG A CA 1
ATOM 642 C C . ARG A 1 83 ? -5.553 -7.983 -7.082 1.00 89.38 83 ARG A C 1
ATOM 644 O O . ARG A 1 83 ? -6.275 -8.417 -7.976 1.00 89.38 83 ARG A O 1
ATOM 651 N N . GLN A 1 84 ? -6.044 -7.365 -6.007 1.00 88.62 84 GLN A N 1
ATOM 652 C CA . GLN A 1 84 ? -7.477 -7.093 -5.827 1.00 88.62 84 GLN A CA 1
ATOM 653 C C . GLN A 1 84 ? -8.028 -6.150 -6.908 1.00 88.62 84 GLN A C 1
ATOM 655 O O . GLN A 1 84 ? -9.211 -6.207 -7.228 1.00 88.62 84 GLN A O 1
ATOM 660 N N . PHE A 1 85 ? -7.161 -5.346 -7.527 1.00 86.88 85 PHE A N 1
ATOM 661 C CA . PHE A 1 85 ? -7.504 -4.410 -8.595 1.00 86.88 85 PHE A CA 1
ATOM 662 C C . PHE A 1 85 ? -7.346 -5.008 -9.999 1.00 86.88 85 PHE A C 1
ATOM 664 O O . PHE A 1 85 ? -7.598 -4.319 -10.982 1.00 86.88 85 PHE A O 1
ATOM 671 N N . ALA A 1 86 ? -6.961 -6.282 -10.141 1.00 88.12 86 ALA A N 1
ATOM 672 C CA . ALA A 1 86 ? -6.697 -6.886 -11.451 1.00 88.12 86 ALA A CA 1
ATOM 673 C C . ALA A 1 86 ? -7.915 -6.896 -12.396 1.00 88.12 86 ALA A C 1
ATOM 675 O O . ALA A 1 86 ? -7.745 -6.939 -13.612 1.00 88.12 86 ALA A O 1
ATOM 676 N N . GLY A 1 87 ? -9.135 -6.850 -11.849 1.00 87.00 87 GLY A N 1
ATOM 677 C CA . GLY A 1 87 ? -10.371 -6.765 -12.633 1.00 87.00 87 GLY A CA 1
ATOM 678 C C . GLY A 1 87 ? -10.743 -5.351 -13.095 1.00 87.00 87 GLY A C 1
ATOM 679 O O . GLY A 1 87 ? -11.612 -5.213 -13.949 1.00 87.00 87 GLY A O 1
ATOM 680 N N . THR A 1 88 ? -10.118 -4.309 -12.541 1.00 86.56 88 THR A N 1
ATOM 681 C CA . THR A 1 88 ? -10.495 -2.901 -12.771 1.00 86.56 88 THR A CA 1
ATOM 682 C C . THR A 1 88 ? -9.343 -2.039 -13.282 1.00 86.56 88 THR A C 1
ATOM 684 O O . THR A 1 88 ? -9.582 -1.071 -13.998 1.00 86.56 88 THR A O 1
ATOM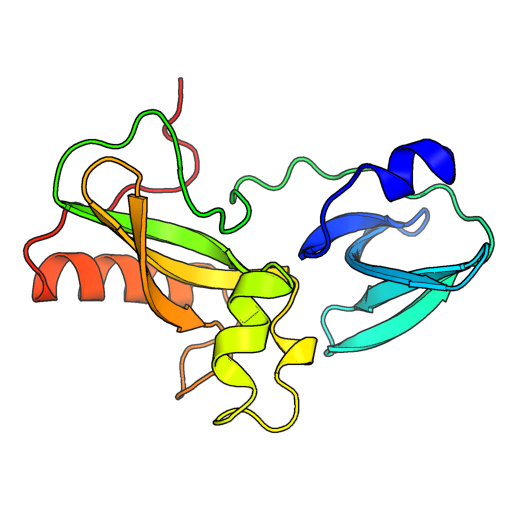 687 N N . VAL A 1 89 ? -8.095 -2.396 -12.971 1.00 85.31 89 VAL A N 1
ATOM 688 C CA . VAL A 1 89 ? -6.882 -1.686 -13.387 1.00 85.31 89 VAL A CA 1
ATOM 689 C C . VAL A 1 89 ? -6.080 -2.588 -14.336 1.00 85.31 89 VAL A C 1
ATOM 691 O O . VAL A 1 89 ? -5.461 -3.551 -13.876 1.00 85.31 89 VAL A O 1
ATOM 694 N N . PRO A 1 90 ? -6.036 -2.291 -15.654 1.00 84.62 90 PRO A N 1
ATOM 695 C CA . PRO A 1 90 ? -5.349 -3.131 -16.643 1.00 84.62 90 PRO A CA 1
ATOM 696 C C . PRO A 1 90 ? -3.869 -3.404 -16.331 1.00 84.62 90 PRO A C 1
ATOM 698 O O . PRO A 1 90 ? -3.369 -4.484 -16.627 1.00 84.62 90 PRO A O 1
ATOM 701 N N . ASN A 1 91 ? -3.177 -2.453 -15.693 1.00 85.94 91 ASN A N 1
ATOM 702 C CA . ASN A 1 91 ? -1.796 -2.595 -15.219 1.00 85.94 91 ASN A CA 1
ATOM 703 C C . ASN A 1 91 ? -1.727 -2.594 -13.681 1.00 85.94 91 ASN A C 1
ATOM 705 O O . ASN A 1 91 ? -1.005 -1.799 -13.078 1.00 85.94 91 ASN A O 1
ATOM 709 N N . TRP A 1 92 ? -2.517 -3.453 -13.031 1.00 88.81 92 TRP A N 1
ATOM 710 C CA . TRP A 1 92 ? -2.587 -3.529 -11.566 1.00 88.81 92 TRP A CA 1
ATOM 711 C C . TRP A 1 92 ? -1.220 -3.785 -10.910 1.00 88.81 92 TRP A C 1
ATOM 713 O O . TRP A 1 92 ? -0.977 -3.318 -9.801 1.00 88.81 92 TRP A O 1
ATOM 723 N N . GLU A 1 93 ? -0.289 -4.472 -11.583 1.00 87.38 93 GLU A N 1
ATOM 724 C CA . GLU A 1 93 ? 1.066 -4.675 -11.053 1.00 87.38 93 GLU A CA 1
ATOM 725 C C . GLU A 1 93 ? 1.819 -3.348 -10.877 1.00 87.38 93 GLU A C 1
ATOM 727 O O . GLU A 1 93 ? 2.631 -3.225 -9.961 1.00 87.38 93 GLU A O 1
ATOM 732 N N . GLY A 1 94 ? 1.509 -2.328 -11.686 1.00 85.81 94 GLY A N 1
ATOM 733 C CA . GLY A 1 94 ? 2.038 -0.968 -11.550 1.00 85.81 94 GLY A CA 1
ATOM 734 C C . GLY A 1 94 ? 1.633 -0.254 -10.254 1.00 85.81 94 GLY A C 1
ATOM 735 O O . GLY A 1 94 ? 2.210 0.785 -9.931 1.00 85.81 94 GLY A O 1
ATOM 736 N N . LEU A 1 95 ? 0.685 -0.813 -9.494 1.00 88.88 95 LEU A N 1
ATOM 737 C CA . LEU A 1 95 ? 0.277 -0.304 -8.184 1.00 88.88 95 LEU A CA 1
ATOM 738 C C . LEU A 1 95 ? 1.220 -0.746 -7.059 1.00 88.88 95 LEU A C 1
ATOM 740 O O . LEU A 1 95 ? 1.255 -0.115 -6.009 1.00 88.88 95 LEU A O 1
ATOM 744 N N . ILE A 1 96 ? 1.994 -1.817 -7.251 1.00 90.31 96 ILE A N 1
ATOM 745 C CA . ILE A 1 96 ? 2.877 -2.348 -6.206 1.00 90.31 96 ILE A CA 1
ATOM 746 C C . ILE A 1 96 ? 3.955 -1.307 -5.859 1.00 90.31 96 ILE A C 1
ATOM 748 O O . ILE A 1 96 ? 4.694 -0.849 -6.734 1.00 90.31 96 ILE A O 1
ATOM 752 N N . GLY A 1 97 ? 4.057 -0.987 -4.568 1.00 88.50 97 GLY A N 1
ATOM 753 C CA . GLY A 1 97 ? 4.925 0.039 -3.985 1.00 88.50 97 GLY A CA 1
ATOM 754 C C . GLY A 1 97 ? 4.274 1.409 -3.820 1.00 88.50 97 GLY A C 1
ATOM 755 O O . GLY A 1 97 ? 4.812 2.231 -3.083 1.00 88.50 97 GLY A O 1
ATOM 756 N N . ARG A 1 98 ? 3.127 1.660 -4.465 1.00 90.75 98 ARG A N 1
ATOM 757 C CA . ARG A 1 98 ? 2.409 2.934 -4.337 1.00 90.75 98 ARG A CA 1
ATOM 758 C C . ARG A 1 98 ? 1.799 3.086 -2.950 1.00 90.75 98 ARG A C 1
ATOM 760 O O . ARG A 1 98 ? 1.509 2.091 -2.285 1.00 90.75 98 ARG A O 1
ATOM 767 N N . LEU A 1 99 ? 1.586 4.331 -2.537 1.00 93.06 99 LEU A N 1
ATOM 768 C CA . LEU A 1 99 ? 0.832 4.638 -1.328 1.00 93.06 99 LEU A CA 1
ATOM 769 C C . LEU A 1 99 ? -0.665 4.444 -1.569 1.00 93.06 99 LEU A C 1
ATOM 771 O O . LEU A 1 99 ? -1.170 4.648 -2.674 1.00 93.06 99 LEU A O 1
ATOM 775 N N . ALA A 1 100 ? -1.366 4.048 -0.520 1.00 95.19 100 ALA A N 1
ATOM 776 C CA . ALA A 1 100 ? -2.795 3.827 -0.542 1.00 95.19 100 ALA A CA 1
ATOM 777 C C . ALA A 1 100 ? -3.439 4.242 0.777 1.00 95.19 100 ALA A C 1
ATOM 779 O O . ALA A 1 100 ? -2.828 4.155 1.844 1.00 95.19 100 ALA A O 1
ATOM 780 N N . VAL A 1 101 ? -4.702 4.648 0.680 1.00 96.44 101 VAL A N 1
ATOM 781 C CA . VAL A 1 101 ? -5.571 4.923 1.820 1.00 96.44 101 VAL A CA 1
ATOM 782 C C . VAL A 1 101 ? -6.215 3.615 2.255 1.00 96.44 101 VAL A C 1
ATOM 784 O O . VAL A 1 101 ? -6.915 2.967 1.476 1.00 96.44 101 VAL A O 1
ATOM 787 N N . VAL A 1 102 ? -5.992 3.223 3.505 1.00 97.12 102 VAL A N 1
ATOM 788 C CA . VAL A 1 102 ? -6.381 1.905 4.011 1.00 97.12 102 VAL A CA 1
ATOM 789 C C . VAL A 1 102 ? -7.264 2.044 5.232 1.00 97.12 102 VAL A C 1
ATOM 791 O O . VAL A 1 102 ? -6.867 2.633 6.236 1.00 97.12 102 VAL A O 1
ATOM 794 N N . GLU A 1 103 ? -8.448 1.452 5.151 1.00 97.50 103 GLU A N 1
ATOM 795 C CA . GLU A 1 103 ? -9.386 1.327 6.258 1.00 97.50 103 GLU A CA 1
ATOM 796 C C . GLU A 1 103 ? -9.102 0.048 7.052 1.00 97.50 103 GLU A C 1
ATOM 798 O O . GLU A 1 103 ? -8.945 -1.042 6.484 1.00 97.50 103 GLU A O 1
ATOM 803 N N . ARG A 1 104 ? -9.075 0.170 8.381 1.00 97.50 104 ARG A N 1
ATOM 804 C CA . ARG A 1 104 ? -8.855 -0.936 9.315 1.00 97.50 104 ARG A CA 1
ATOM 805 C C . ARG A 1 104 ? -9.837 -0.898 10.480 1.00 97.50 104 ARG A C 1
ATOM 807 O O . ARG A 1 104 ? -10.205 0.174 10.954 1.00 97.50 104 ARG A O 1
ATOM 814 N N . THR A 1 105 ? -10.197 -2.075 10.987 1.00 97.69 105 THR A N 1
ATOM 815 C CA . THR A 1 105 ? -10.950 -2.233 12.244 1.00 97.69 105 THR A CA 1
ATOM 816 C C . THR A 1 105 ? -10.168 -3.146 13.173 1.00 97.69 105 THR A C 1
ATOM 818 O O . THR A 1 105 ? -9.877 -4.284 12.804 1.00 97.69 105 THR A O 1
ATOM 821 N N . ASP A 1 106 ? -9.768 -2.634 14.338 1.00 96.38 106 ASP A N 1
ATOM 822 C CA . ASP A 1 106 ? -8.926 -3.353 15.309 1.00 96.38 106 ASP A CA 1
ATOM 823 C C . ASP A 1 106 ? -7.671 -3.967 14.662 1.00 96.38 106 ASP A C 1
ATOM 825 O O . ASP A 1 106 ? -7.315 -5.126 14.869 1.00 96.38 106 ASP A O 1
ATOM 829 N N . GLY A 1 107 ? -7.040 -3.192 13.773 1.00 94.75 107 GLY A N 1
ATOM 830 C CA . GLY A 1 107 ? -5.842 -3.596 13.038 1.00 94.75 107 GLY A CA 1
ATOM 831 C C . GLY A 1 107 ? -6.080 -4.521 11.849 1.00 94.75 107 GLY A C 1
ATOM 832 O O . GLY A 1 107 ? -5.188 -4.653 11.005 1.00 94.75 107 GLY A O 1
ATOM 833 N N . ARG A 1 108 ? -7.268 -5.108 11.700 1.00 97.06 108 ARG A N 1
ATOM 834 C CA . ARG A 1 108 ? -7.609 -5.941 10.541 1.00 97.06 108 ARG A CA 1
ATOM 835 C C . ARG A 1 108 ? -7.900 -5.082 9.322 1.00 97.06 108 ARG A C 1
ATOM 837 O O . ARG A 1 108 ? -8.598 -4.075 9.425 1.00 97.06 108 ARG A O 1
ATOM 844 N N . LEU A 1 109 ? -7.369 -5.490 8.174 1.00 96.25 109 LEU A N 1
ATOM 845 C CA . LEU A 1 109 ? -7.628 -4.856 6.885 1.00 96.25 109 LEU A CA 1
ATOM 846 C C . LEU A 1 109 ? -9.124 -4.944 6.555 1.00 96.25 109 LEU A C 1
ATOM 848 O O . LEU A 1 109 ? -9.652 -6.042 6.396 1.00 96.25 109 LEU A O 1
ATOM 852 N N . GLY A 1 110 ? -9.782 -3.790 6.452 1.00 94.81 110 GLY A N 1
ATOM 853 C CA . GLY A 1 110 ? -11.164 -3.684 5.992 1.00 94.81 110 GLY A CA 1
ATOM 854 C C . GLY A 1 110 ? -11.208 -3.549 4.476 1.00 94.81 110 GLY A C 1
ATOM 855 O O . GLY A 1 110 ? -11.678 -4.446 3.779 1.00 94.81 110 GLY A O 1
ATOM 856 N N . LYS A 1 111 ? -10.667 -2.440 3.961 1.00 93.50 111 LYS A N 1
ATOM 857 C CA . LYS A 1 111 ? -10.547 -2.199 2.519 1.00 93.50 111 LYS A CA 1
ATOM 858 C C . LYS A 1 111 ? -9.418 -1.231 2.182 1.00 93.50 111 LYS A C 1
ATOM 860 O O . LYS A 1 111 ? -8.977 -0.446 3.021 1.00 93.50 111 LYS A O 1
ATOM 865 N N . VAL A 1 112 ? -9.000 -1.268 0.923 1.00 94.88 112 VAL A N 1
ATOM 866 C CA . VAL A 1 112 ? -8.184 -0.218 0.309 1.00 94.88 112 VAL A CA 1
ATOM 867 C C . VAL A 1 112 ? -9.147 0.781 -0.330 1.00 94.88 112 VAL A C 1
ATOM 869 O O . VAL A 1 112 ? -9.875 0.425 -1.253 1.00 94.88 112 VAL A O 1
ATOM 872 N N . CYS A 1 113 ? -9.212 1.991 0.218 1.00 93.94 113 CYS A N 1
ATOM 873 C CA . CYS A 1 113 ? -10.164 3.022 -0.193 1.00 93.94 113 CYS A CA 1
ATOM 874 C C . CYS A 1 113 ? -9.728 3.714 -1.482 1.00 93.94 113 CYS A C 1
ATOM 876 O O . CYS A 1 113 ? -10.565 3.982 -2.337 1.00 93.94 113 CYS A O 1
ATOM 878 N N . ASP A 1 114 ? -8.432 3.999 -1.598 1.00 93.31 114 ASP A N 1
ATOM 879 C CA . ASP A 1 114 ? -7.855 4.651 -2.767 1.00 93.31 114 ASP A CA 1
ATOM 880 C C . ASP A 1 114 ? -6.357 4.345 -2.885 1.00 93.31 114 ASP A C 1
ATOM 882 O O . ASP A 1 114 ? -5.722 3.954 -1.900 1.00 93.31 114 ASP A O 1
ATOM 886 N N . VAL A 1 115 ? -5.793 4.513 -4.078 1.00 93.44 115 VAL A N 1
ATOM 887 C CA . VAL A 1 115 ? -4.378 4.253 -4.382 1.00 93.44 115 VAL A CA 1
ATOM 888 C C . VAL A 1 115 ? -3.821 5.420 -5.186 1.00 93.44 115 VAL A C 1
ATOM 890 O O . VAL A 1 115 ? -4.458 5.889 -6.123 1.00 93.44 115 VAL A O 1
ATOM 893 N N . ALA A 1 116 ? -2.615 5.872 -4.846 1.00 91.75 116 ALA A N 1
ATOM 894 C CA . ALA A 1 116 ? -1.944 6.968 -5.536 1.00 91.75 116 ALA A CA 1
ATOM 895 C C . ALA A 1 116 ? -1.911 6.744 -7.063 1.00 91.75 116 ALA A C 1
ATOM 897 O O . ALA A 1 116 ? -1.576 5.648 -7.534 1.00 91.75 116 ALA A O 1
ATOM 898 N N . GLY A 1 117 ? -2.286 7.766 -7.835 1.00 86.19 117 GLY A N 1
ATOM 899 C CA . GLY A 1 117 ? -2.392 7.726 -9.298 1.00 86.19 117 GLY A CA 1
ATOM 900 C C . GLY A 1 117 ? -3.546 6.882 -9.851 1.00 86.19 117 GLY A C 1
ATOM 901 O O . GLY A 1 117 ? -3.577 6.589 -11.048 1.00 86.19 117 GLY A O 1
ATOM 902 N N . VAL A 1 118 ? -4.498 6.480 -9.008 1.00 85.56 118 VAL A N 1
ATOM 903 C CA . VAL A 1 118 ? -5.752 5.826 -9.404 1.00 85.56 118 VAL A CA 1
ATOM 904 C C . VAL A 1 118 ? -6.916 6.779 -9.119 1.00 85.56 118 VAL A C 1
ATOM 906 O O . VAL A 1 118 ? -6.859 7.575 -8.192 1.00 85.56 118 VAL A O 1
ATOM 909 N N . ASN A 1 119 ? -7.964 6.747 -9.951 1.00 81.25 119 ASN A N 1
ATOM 910 C CA . ASN A 1 119 ? -9.202 7.525 -9.767 1.00 81.25 119 ASN A CA 1
ATOM 911 C C . ASN A 1 119 ? -9.023 9.046 -9.556 1.00 81.25 119 ASN A C 1
ATOM 913 O O . ASN A 1 119 ? -9.885 9.697 -8.973 1.00 81.25 119 ASN A O 1
ATOM 917 N N . GLY A 1 120 ? -7.936 9.628 -10.072 1.00 79.88 120 GLY A N 1
ATOM 918 C CA . GLY A 1 120 ? -7.654 11.061 -9.946 1.00 79.88 120 GLY A CA 1
ATOM 919 C C . GLY A 1 120 ? -6.952 11.464 -8.647 1.00 79.88 120 GLY A C 1
ATOM 920 O O . GLY A 1 120 ? -6.685 12.651 -8.470 1.00 79.88 120 GLY A O 1
ATOM 921 N N . LEU A 1 121 ? -6.610 10.511 -7.772 1.00 86.50 121 LEU A N 1
ATOM 922 C CA . LEU A 1 121 ? -5.709 10.758 -6.652 1.00 86.50 121 LEU A CA 1
ATOM 923 C C . LEU A 1 121 ? -4.293 11.009 -7.183 1.00 86.50 121 LEU A C 1
ATOM 925 O O . LEU A 1 121 ? -3.791 10.239 -8.004 1.00 86.50 121 LEU A O 1
ATOM 929 N N . GLY A 1 122 ? -3.647 12.079 -6.720 1.00 85.12 122 GLY A N 1
ATOM 930 C CA . GLY A 1 122 ? -2.270 12.389 -7.097 1.00 85.12 122 GLY A CA 1
ATOM 931 C C . GLY A 1 122 ? -1.277 11.300 -6.675 1.00 85.12 122 GLY A C 1
ATOM 932 O O . GLY A 1 122 ? -1.553 10.477 -5.800 1.00 85.12 122 GLY A O 1
ATOM 933 N N . ASP A 1 123 ? -0.106 11.278 -7.314 1.00 81.69 123 ASP A N 1
ATOM 934 C CA . ASP A 1 123 ? 0.986 10.361 -6.950 1.00 81.69 123 ASP A CA 1
ATOM 935 C C . ASP A 1 123 ? 1.78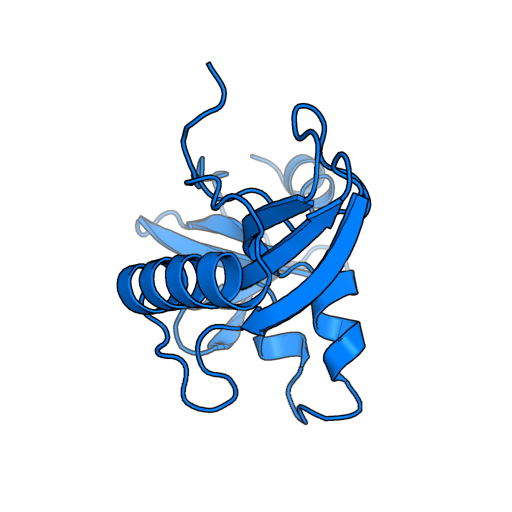7 10.854 -5.719 1.00 81.69 123 ASP A C 1
ATOM 937 O O . ASP A 1 123 ? 2.653 10.136 -5.215 1.00 81.69 123 ASP A O 1
ATOM 941 N N . GLY A 1 124 ? 1.525 12.080 -5.241 1.00 83.38 124 GLY A N 1
ATOM 942 C CA . GLY A 1 124 ? 2.232 12.712 -4.127 1.00 83.38 124 GLY A CA 1
ATOM 943 C C . GLY A 1 124 ? 1.756 12.237 -2.753 1.00 83.38 124 GLY A C 1
ATOM 944 O O . GLY A 1 124 ? 0.569 12.014 -2.532 1.00 83.38 124 GLY A O 1
ATOM 945 N N . GLU A 1 125 ? 2.680 12.122 -1.796 1.00 86.69 125 GLU A N 1
ATOM 946 C CA . GLU A 1 125 ? 2.358 11.714 -0.420 1.00 86.69 125 GLU A CA 1
ATOM 947 C C . GLU A 1 125 ? 1.339 12.651 0.246 1.00 86.69 125 GLU A C 1
ATOM 949 O O . GLU A 1 125 ? 0.392 12.169 0.868 1.00 86.69 125 GLU A O 1
ATOM 954 N N . ASP A 1 126 ? 1.479 13.965 0.054 1.00 88.50 126 ASP A N 1
ATOM 955 C CA . ASP A 1 126 ? 0.566 14.965 0.619 1.00 88.50 126 ASP A CA 1
ATOM 956 C C . ASP A 1 126 ? -0.877 14.776 0.127 1.00 88.50 126 ASP A C 1
ATOM 958 O O . ASP A 1 126 ? -1.818 14.865 0.920 1.00 88.50 126 ASP A O 1
ATOM 962 N N . ASP A 1 127 ? -1.058 14.431 -1.153 1.00 91.50 127 ASP A N 1
ATOM 963 C CA . ASP A 1 127 ? -2.377 14.159 -1.734 1.00 91.50 127 ASP A CA 1
ATOM 964 C C . ASP A 1 127 ? -3.015 12.926 -1.080 1.00 91.50 127 ASP A C 1
ATOM 966 O O . ASP A 1 127 ? -4.194 12.936 -0.715 1.00 91.50 127 ASP A O 1
ATOM 970 N N . VAL A 1 128 ? -2.225 11.869 -0.868 1.00 93.38 128 VAL A N 1
ATOM 971 C CA . VAL A 1 128 ? -2.693 10.622 -0.244 1.00 93.38 128 VAL A CA 1
ATOM 972 C C . VAL A 1 128 ? -3.007 10.829 1.240 1.00 93.38 128 VAL A C 1
ATOM 974 O O . VAL A 1 128 ? -4.013 10.317 1.731 1.00 93.38 128 VAL A O 1
ATOM 977 N N . VAL A 1 129 ? -2.196 11.604 1.964 1.00 93.62 129 VAL A N 1
ATOM 978 C CA . VAL A 1 129 ? -2.437 11.959 3.374 1.00 93.62 129 VAL A CA 1
ATOM 979 C C . VAL A 1 129 ? -3.702 12.809 3.518 1.00 93.62 129 VAL A C 1
ATOM 981 O O . VAL A 1 129 ? -4.518 12.573 4.421 1.00 93.62 129 VAL A O 1
ATOM 984 N N . PHE A 1 130 ? -3.902 13.772 2.617 1.00 93.69 130 PHE A N 1
ATOM 985 C CA . PHE A 1 130 ? -5.116 14.580 2.573 1.00 93.69 130 PHE A CA 1
ATOM 986 C C . PHE A 1 130 ? -6.355 13.719 2.286 1.00 93.69 130 PHE A C 1
ATOM 988 O O . PHE A 1 130 ? -7.372 13.825 2.985 1.00 93.69 130 PHE A O 1
ATOM 995 N N . ALA A 1 131 ? -6.261 12.808 1.313 1.00 95.19 131 ALA A N 1
ATOM 996 C CA . ALA A 1 131 ? -7.323 11.860 0.999 1.00 95.19 131 ALA A CA 1
ATOM 997 C C . ALA A 1 131 ? -7.633 10.938 2.189 1.00 95.19 131 ALA A C 1
ATOM 999 O O . ALA A 1 131 ? -8.800 10.766 2.542 1.00 95.19 131 ALA A O 1
ATOM 1000 N N . ALA A 1 132 ? -6.615 10.411 2.875 1.00 96.06 132 ALA A N 1
ATOM 1001 C CA . ALA A 1 132 ? -6.792 9.576 4.062 1.00 96.06 132 ALA A CA 1
ATOM 1002 C C . ALA A 1 132 ? -7.535 10.308 5.186 1.00 96.06 132 ALA A C 1
ATOM 1004 O O . ALA A 1 132 ? -8.463 9.757 5.781 1.00 96.06 132 ALA A O 1
ATOM 1005 N N . SER A 1 133 ? -7.176 11.569 5.432 1.00 95.44 133 SER A N 1
ATOM 1006 C CA . SER A 1 133 ? -7.855 12.418 6.417 1.00 95.44 133 SER A CA 1
ATOM 1007 C C . SER A 1 133 ? -9.323 12.659 6.041 1.00 95.44 133 SER A C 1
ATOM 1009 O O . SER A 1 133 ? -10.210 12.581 6.894 1.00 95.44 133 SER A O 1
ATOM 1011 N N . SER A 1 134 ? -9.598 12.882 4.754 1.00 95.50 134 SER A N 1
ATOM 1012 C CA . SER A 1 134 ? -10.958 13.076 4.234 1.00 95.50 134 SER A CA 1
ATOM 1013 C C . SER A 1 134 ? -11.813 11.810 4.352 1.00 95.50 134 SER A C 1
ATOM 1015 O O . SER A 1 134 ? -12.955 11.874 4.807 1.00 95.50 134 SER A O 1
ATOM 1017 N N . VAL A 1 135 ? -11.252 10.644 4.015 1.00 96.38 135 VAL A N 1
ATOM 1018 C CA . VAL A 1 135 ? -11.918 9.339 4.160 1.00 96.38 135 VAL A CA 1
ATOM 1019 C C . VAL A 1 135 ? -12.207 9.031 5.628 1.00 96.38 135 VAL A C 1
ATOM 1021 O O . VAL A 1 135 ? -13.305 8.580 5.949 1.00 96.38 135 VAL A O 1
ATOM 1024 N N . ALA A 1 136 ? -11.261 9.313 6.529 1.00 96.81 136 ALA A N 1
ATOM 1025 C CA . ALA A 1 136 ? -11.461 9.124 7.963 1.00 96.81 136 ALA A CA 1
ATOM 1026 C C . ALA A 1 136 ? -12.670 9.921 8.472 1.00 96.81 136 ALA A C 1
ATOM 1028 O O . ALA A 1 136 ? -13.550 9.361 9.124 1.00 96.81 136 ALA A O 1
ATOM 1029 N N . CYS A 1 137 ? -12.752 11.201 8.094 1.00 96.38 137 CYS A N 1
ATOM 1030 C CA . CYS A 1 137 ? -13.883 12.066 8.420 1.00 96.38 137 CYS A CA 1
ATOM 1031 C C . CYS A 1 137 ? -15.207 11.507 7.873 1.00 96.38 137 CYS A C 1
ATOM 1033 O O . CYS A 1 137 ? -16.170 11.356 8.623 1.00 96.38 137 CYS A O 1
ATOM 1035 N N . ALA A 1 138 ? -15.239 11.132 6.590 1.00 96.38 138 ALA A N 1
ATOM 1036 C CA . ALA A 1 138 ? -16.443 10.626 5.934 1.00 96.38 138 ALA A CA 1
ATOM 1037 C C . ALA A 1 138 ? -16.975 9.327 6.560 1.00 96.38 138 ALA A C 1
ATOM 1039 O O . ALA A 1 138 ? -18.183 9.094 6.565 1.00 96.38 138 ALA A O 1
ATOM 1040 N N . TYR A 1 139 ? -16.089 8.470 7.070 1.00 95.00 139 TYR A N 1
ATOM 1041 C CA . TYR A 1 139 ? -16.457 7.165 7.622 1.00 95.00 139 TYR A CA 1
ATOM 1042 C C . TYR A 1 139 ? -16.621 7.159 9.144 1.00 95.00 139 TYR A C 1
ATOM 1044 O O . TYR A 1 139 ? -16.950 6.118 9.706 1.00 95.00 139 TYR A O 1
ATOM 1052 N N . GLY A 1 140 ? -16.397 8.291 9.819 1.00 95.75 140 GLY A N 1
ATOM 1053 C CA . GLY A 1 140 ? -16.372 8.333 11.283 1.00 95.75 140 GLY A CA 1
ATOM 1054 C C . GLY A 1 140 ? -15.209 7.534 11.886 1.00 95.75 140 GLY A C 1
ATOM 1055 O O . GLY A 1 140 ? -15.294 7.083 13.027 1.00 95.75 140 GLY A O 1
ATOM 1056 N N . ALA A 1 141 ? -14.130 7.354 11.123 1.00 97.00 141 ALA A N 1
ATOM 1057 C CA . ALA A 1 141 ? -12.926 6.653 11.540 1.00 97.00 141 ALA A CA 1
ATOM 1058 C C . ALA A 1 141 ? -11.871 7.634 12.068 1.00 97.00 141 ALA A C 1
ATOM 1060 O O . ALA A 1 141 ? -11.856 8.822 11.740 1.00 97.00 141 ALA A O 1
ATOM 1061 N N . ARG A 1 142 ? -10.912 7.124 12.841 1.00 97.00 142 ARG A N 1
ATOM 1062 C CA . ARG A 1 142 ? -9.737 7.896 13.261 1.00 97.00 142 ARG A CA 1
ATOM 1063 C C . ARG A 1 142 ? -8.618 7.771 12.230 1.00 97.00 142 ARG A C 1
ATOM 1065 O O . ARG A 1 142 ? -8.140 6.667 11.975 1.00 97.00 142 ARG A O 1
ATOM 1072 N N . TYR A 1 143 ? -8.142 8.890 11.691 1.00 96.31 143 TYR A N 1
ATOM 1073 C CA . TYR A 1 143 ? -6.908 8.886 10.907 1.00 96.31 143 TYR A CA 1
ATOM 1074 C C . TYR A 1 143 ? -5.695 8.626 11.816 1.00 96.31 143 TYR A C 1
ATOM 1076 O O . TYR A 1 143 ? -5.562 9.244 12.875 1.00 96.31 143 TYR A O 1
ATOM 1084 N N . VAL A 1 144 ? -4.823 7.700 11.416 1.00 94.81 144 VAL A N 1
ATOM 1085 C CA . VAL A 1 144 ? -3.582 7.362 12.119 1.00 94.81 144 VAL A CA 1
ATOM 1086 C C . VAL A 1 144 ? -2.400 7.682 11.200 1.00 94.81 144 VAL A C 1
ATOM 1088 O O . VAL A 1 144 ? -2.165 6.939 10.242 1.00 94.81 144 VAL A O 1
ATOM 1091 N N . PRO A 1 145 ? -1.660 8.775 11.465 1.00 87.88 145 PRO A N 1
ATOM 1092 C CA . PRO A 1 145 ? -0.552 9.187 10.622 1.00 87.88 145 PRO A CA 1
ATOM 1093 C C . PRO A 1 145 ? 0.624 8.220 10.737 1.00 87.88 145 PRO A C 1
ATOM 1095 O O . PRO A 1 145 ? 0.925 7.656 11.796 1.00 87.88 145 PRO A O 1
ATOM 1098 N N . THR A 1 146 ? 1.329 8.063 9.629 1.00 79.75 146 THR A N 1
ATOM 1099 C CA . THR A 1 146 ? 2.577 7.315 9.575 1.00 79.75 146 THR A CA 1
ATOM 1100 C C . THR A 1 146 ? 3.626 7.976 10.481 1.00 79.75 146 THR A C 1
ATOM 1102 O O . THR A 1 146 ? 3.767 9.194 10.479 1.00 79.75 146 THR A O 1
ATOM 1105 N N . GLY A 1 147 ? 4.329 7.190 11.306 1.00 60.28 147 GLY A N 1
ATOM 1106 C CA . GLY A 1 147 ? 5.290 7.707 12.297 1.00 60.28 147 GLY A CA 1
ATOM 1107 C C . GLY A 1 147 ? 4.767 7.831 13.736 1.00 60.28 147 GLY A C 1
ATOM 1108 O O . GLY A 1 147 ? 5.497 8.300 14.601 1.00 60.28 147 GLY A O 1
ATOM 1109 N N . THR A 1 148 ? 3.546 7.367 14.032 1.00 40.41 148 THR A N 1
ATOM 1110 C CA . THR A 1 148 ? 3.050 7.214 15.417 1.00 40.41 148 THR A CA 1
ATOM 1111 C C . THR A 1 148 ? 3.018 5.751 15.863 1.00 40.41 148 THR A C 1
ATOM 1113 O O . THR A 1 148 ? 1.968 5.187 16.150 1.00 40.41 148 THR A O 1
ATOM 1116 N N . LEU A 1 149 ? 4.183 5.111 15.927 1.00 35.47 149 LEU A N 1
ATOM 1117 C CA . LEU A 1 149 ? 4.403 3.948 16.788 1.00 35.47 149 LEU A CA 1
ATOM 1118 C C . LEU A 1 149 ? 5.748 4.166 17.489 1.00 35.47 149 LEU A C 1
ATOM 1120 O O . LEU A 1 149 ? 6.779 3.896 16.888 1.00 35.47 149 LEU A O 1
ATOM 1124 N N . THR A 1 150 ? 5.648 4.735 18.701 1.00 35.28 150 THR A N 1
ATOM 1125 C CA . THR A 1 150 ? 6.643 4.870 19.795 1.00 35.28 150 THR A CA 1
ATOM 1126 C C . THR A 1 150 ? 8.104 5.090 19.431 1.00 35.28 150 THR A C 1
ATOM 1128 O O . THR A 1 150 ? 8.748 4.124 18.969 1.00 35.28 150 THR A O 1
#

Secondary structure (DSSP, 8-state):
--HHHHHTSPTT-EEE-TT--EEEEEEEETTEEEEE-TTS-EEEESS---EE---SSPB--SB-TT--SEEEEEEEPPHHHHHTTTTT-TTGGGGTT-EEEEEEETTEEEEEEEETTSTT--SSHHHHHHHHHHHHHHHTPEEE-TT---